Protein AF-S4NQV9-F1 (afdb_monomer_lite)

Radius of gyration: 32.29 Å; chains: 1; bounding box: 77×25×92 Å

Sequence (175 aa):
MKGVASSLREQARLLRGIGNDDELKGKYAVSLRDESEGLEKKLREVAERYENVHGYLTSWAGELEGFQIQADKVLANAKRAQEEADADKKKTETNKPGPGEPSPSPSGTDHDPLTEYRLQLNRITSERDERASHYAGKIRDELDDAIEDSFWDDAKGWLHDNADLFKTIGDLSET

Structure (mmCIF, N/CA/C/O backbone):
data_AF-S4NQV9-F1
#
_entry.id   AF-S4NQV9-F1
#
loop_
_atom_site.group_PDB
_atom_site.id
_atom_site.type_symbol
_atom_site.label_atom_id
_atom_site.label_alt_id
_atom_site.label_comp_id
_atom_site.label_asym_id
_atom_site.label_entity_id
_atom_site.label_seq_id
_atom_site.pdbx_PDB_ins_code
_atom_site.Cartn_x
_atom_site.Cartn_y
_atom_site.Cartn_z
_atom_site.occupancy
_atom_site.B_iso_or_equiv
_atom_site.auth_seq_id
_atom_site.auth_comp_id
_atom_site.auth_asym_id
_atom_site.auth_atom_id
_atom_site.pdbx_PDB_model_num
ATOM 1 N N . MET A 1 1 ? 18.348 8.696 -0.554 1.00 35.16 1 MET A N 1
ATOM 2 C CA . MET A 1 1 ? 18.338 7.477 -1.389 1.00 35.16 1 MET A CA 1
ATOM 3 C C . MET A 1 1 ? 17.418 7.728 -2.568 1.00 35.16 1 MET A C 1
ATOM 5 O O . MET A 1 1 ? 16.293 8.156 -2.336 1.00 35.16 1 MET A O 1
ATOM 9 N N . LYS A 1 2 ? 17.892 7.554 -3.806 1.00 52.03 2 LYS A N 1
ATOM 10 C CA . LYS A 1 2 ? 17.009 7.589 -4.982 1.00 52.03 2 LYS A CA 1
ATOM 11 C C . LYS A 1 2 ? 16.190 6.292 -4.985 1.00 52.03 2 LYS A C 1
ATOM 13 O O . LYS A 1 2 ? 16.758 5.226 -4.773 1.00 52.03 2 LYS A O 1
ATOM 18 N N . GLY A 1 3 ? 14.871 6.386 -5.152 1.00 70.19 3 GLY A N 1
ATOM 19 C CA . GLY A 1 3 ? 14.011 5.204 -5.276 1.00 70.19 3 GLY A CA 1
ATOM 20 C C . GLY A 1 3 ? 14.307 4.440 -6.569 1.00 70.19 3 GLY A C 1
ATOM 21 O O . GLY A 1 3 ? 14.787 5.036 -7.534 1.00 70.19 3 GLY A O 1
ATOM 22 N N . VAL A 1 4 ? 14.001 3.140 -6.601 1.00 71.88 4 VAL A N 1
ATOM 23 C CA . VAL A 1 4 ? 14.271 2.256 -7.753 1.00 71.88 4 VAL A CA 1
ATOM 24 C C . VAL A 1 4 ? 13.723 2.848 -9.057 1.00 71.88 4 VAL A C 1
ATOM 26 O O . VAL A 1 4 ? 14.481 3.017 -10.006 1.00 71.88 4 VAL A O 1
ATOM 29 N N . ALA A 1 5 ? 12.465 3.301 -9.076 1.00 73.62 5 ALA A N 1
ATOM 30 C CA . ALA A 1 5 ? 11.867 3.968 -10.239 1.00 73.62 5 ALA A CA 1
ATOM 31 C C . ALA A 1 5 ? 12.652 5.198 -10.720 1.00 73.62 5 ALA A C 1
ATOM 33 O O . ALA A 1 5 ? 12.849 5.405 -11.917 1.00 73.62 5 ALA A O 1
ATOM 34 N N . SER A 1 6 ? 13.151 6.010 -9.785 1.00 70.88 6 SER A N 1
ATOM 35 C CA . SER A 1 6 ? 13.937 7.196 -10.124 1.00 70.88 6 SER A CA 1
ATOM 36 C C . SER A 1 6 ? 15.275 6.821 -10.761 1.00 70.88 6 SER A C 1
ATOM 38 O O . SER A 1 6 ? 15.691 7.503 -11.694 1.00 70.88 6 SER A O 1
ATOM 40 N N . SER A 1 7 ? 15.927 5.756 -10.284 1.00 69.81 7 SER A N 1
ATOM 41 C CA . SER A 1 7 ? 17.160 5.241 -10.891 1.00 69.81 7 SER A CA 1
ATOM 42 C C . SER A 1 7 ? 16.900 4.670 -12.287 1.00 69.81 7 SER A C 1
ATOM 44 O O . SER A 1 7 ? 17.622 4.997 -13.224 1.00 69.81 7 SER A O 1
ATOM 46 N N . LEU A 1 8 ? 15.817 3.908 -12.459 1.00 71.00 8 LEU A N 1
ATOM 47 C CA . LEU A 1 8 ? 15.422 3.350 -13.756 1.00 71.00 8 LEU A CA 1
ATOM 48 C C . LEU A 1 8 ? 15.138 4.451 -14.789 1.00 71.00 8 LEU A C 1
ATOM 50 O O . LEU A 1 8 ? 15.598 4.369 -15.926 1.00 71.00 8 LEU A O 1
ATOM 54 N N . ARG A 1 9 ? 14.459 5.536 -14.394 1.00 75.75 9 ARG A N 1
ATOM 55 C CA . ARG A 1 9 ? 14.245 6.699 -15.275 1.00 75.75 9 ARG A CA 1
ATOM 56 C C . ARG A 1 9 ? 15.528 7.430 -15.633 1.00 75.75 9 ARG A C 1
ATOM 58 O O . ARG A 1 9 ? 15.633 7.966 -16.733 1.00 75.75 9 ARG A O 1
ATOM 65 N N . GLU A 1 10 ? 16.472 7.506 -14.708 1.00 73.44 10 GLU A N 1
ATOM 66 C CA . GLU A 1 10 ? 17.772 8.122 -14.956 1.00 73.44 10 GLU A CA 1
ATOM 67 C C . GLU A 1 10 ? 18.577 7.298 -15.965 1.00 73.44 10 GLU A C 1
ATOM 69 O O . GLU A 1 10 ? 19.042 7.848 -16.959 1.00 73.44 10 GLU A O 1
ATOM 74 N N . GLN A 1 11 ? 18.622 5.978 -15.793 1.00 71.56 11 GLN A N 1
ATOM 75 C CA . GLN A 1 11 ? 19.258 5.061 -16.740 1.00 71.56 11 GLN A CA 1
ATOM 76 C C . GLN A 1 11 ? 18.586 5.101 -18.121 1.00 71.56 11 GLN A C 1
ATOM 78 O O . GLN A 1 11 ? 19.273 5.218 -19.133 1.00 71.56 11 GLN A O 1
ATOM 83 N N . ALA A 1 12 ? 17.250 5.129 -18.177 1.00 72.69 12 ALA A N 1
ATOM 84 C CA . ALA A 1 12 ? 16.509 5.324 -19.423 1.00 72.69 12 ALA A CA 1
ATOM 85 C C . ALA A 1 12 ? 16.910 6.634 -20.130 1.00 72.69 12 ALA A C 1
ATOM 87 O O . ALA A 1 12 ? 17.148 6.661 -21.335 1.00 72.69 12 ALA A O 1
ATOM 88 N N . ARG A 1 13 ? 17.048 7.741 -19.389 1.00 75.94 13 ARG A N 1
ATOM 89 C CA . ARG A 1 13 ? 17.493 9.021 -19.969 1.00 75.94 13 ARG A CA 1
ATOM 90 C C . ARG A 1 13 ? 18.903 8.942 -20.549 1.00 75.94 13 ARG A C 1
ATOM 92 O O . ARG A 1 13 ? 19.129 9.528 -21.605 1.00 75.94 13 ARG A O 1
ATOM 99 N N . LEU A 1 14 ? 19.820 8.237 -19.889 1.00 73.75 14 LEU A N 1
ATOM 100 C CA . LEU A 1 14 ? 21.187 8.051 -20.381 1.00 73.75 14 LEU A CA 1
ATOM 101 C C . LEU A 1 14 ? 21.206 7.243 -21.685 1.00 73.75 14 LEU A C 1
ATOM 103 O O . LEU A 1 14 ? 21.840 7.661 -22.649 1.00 73.75 14 LEU A O 1
ATOM 107 N N . LEU A 1 15 ? 20.434 6.157 -21.757 1.00 70.69 15 LEU A N 1
ATOM 108 C CA . LEU A 1 15 ? 20.316 5.327 -22.964 1.00 70.69 15 LEU A CA 1
ATOM 109 C C . LEU A 1 15 ? 19.678 6.075 -24.128 1.00 70.69 15 LEU A C 1
ATOM 111 O O . LEU A 1 15 ? 20.139 5.959 -25.258 1.00 70.69 15 LEU A O 1
ATOM 115 N N . ARG A 1 16 ? 18.676 6.917 -23.857 1.00 76.12 16 ARG A N 1
ATOM 116 C CA . ARG A 1 16 ? 18.139 7.837 -24.867 1.00 76.12 16 ARG A CA 1
ATOM 117 C C . ARG A 1 16 ? 19.221 8.781 -25.396 1.00 76.12 16 ARG A C 1
ATOM 119 O O . ARG A 1 16 ? 19.218 9.106 -26.577 1.00 76.12 16 ARG A O 1
ATOM 126 N N . GLY A 1 17 ? 20.120 9.236 -24.525 1.00 74.81 17 GLY A N 1
ATOM 127 C CA . GLY A 1 17 ? 21.271 10.052 -24.907 1.00 74.81 17 GLY A CA 1
ATOM 128 C C . GLY A 1 17 ? 22.188 9.322 -25.886 1.00 74.81 17 GLY A C 1
ATOM 129 O O . GLY A 1 17 ? 22.493 9.869 -26.938 1.00 74.81 17 GLY A O 1
ATOM 130 N N . ILE A 1 18 ? 22.537 8.070 -25.579 1.00 69.69 18 ILE A N 1
ATOM 131 C CA . ILE A 1 18 ? 23.364 7.204 -26.438 1.00 69.69 18 ILE A CA 1
ATOM 132 C C . ILE A 1 18 ? 22.659 6.911 -27.772 1.00 69.69 18 ILE A C 1
ATOM 134 O O . ILE A 1 18 ? 23.271 6.996 -28.832 1.00 69.69 18 ILE A O 1
ATOM 138 N N . GLY A 1 19 ? 21.356 6.620 -27.735 1.00 67.56 19 GLY A N 1
ATOM 139 C CA . GLY A 1 19 ? 20.541 6.374 -28.928 1.00 67.56 19 GLY A CA 1
ATOM 140 C C . GLY A 1 19 ? 20.475 7.567 -29.890 1.00 67.56 19 GLY A C 1
ATOM 141 O O . GLY A 1 19 ? 20.404 7.383 -31.102 1.00 67.56 19 GLY A O 1
ATOM 142 N N . ASN A 1 20 ? 20.541 8.788 -29.356 1.00 74.56 20 ASN A N 1
ATOM 143 C CA . ASN A 1 20 ? 20.491 10.030 -30.129 1.00 74.56 20 ASN A CA 1
ATOM 144 C C . ASN A 1 20 ? 21.872 10.540 -30.575 1.00 74.56 20 ASN A C 1
ATOM 146 O O . ASN A 1 20 ? 21.942 11.579 -31.232 1.00 74.56 20 ASN A O 1
ATOM 150 N N . ASP A 1 21 ? 22.961 9.868 -30.194 1.00 69.88 21 ASP A N 1
ATOM 151 C CA . ASP A 1 21 ? 24.315 10.307 -30.517 1.00 69.88 21 ASP A CA 1
ATOM 152 C C . ASP A 1 21 ? 24.708 9.907 -31.948 1.00 69.88 21 ASP A C 1
ATOM 154 O O . ASP A 1 21 ? 24.837 8.722 -32.277 1.00 69.88 21 ASP A O 1
ATOM 158 N N . ASP A 1 22 ? 24.926 10.918 -32.796 1.00 71.88 22 ASP A N 1
ATOM 159 C CA . ASP A 1 22 ? 25.312 10.789 -34.202 1.00 71.88 22 ASP A CA 1
ATOM 160 C C . ASP A 1 22 ? 26.824 10.676 -34.466 1.00 71.88 22 ASP A C 1
ATOM 162 O O . ASP A 1 22 ? 27.246 10.497 -35.619 1.00 71.88 22 ASP A O 1
ATOM 166 N N . GLU A 1 23 ? 27.644 10.755 -33.416 1.00 73.12 23 GLU A N 1
ATOM 167 C CA . GLU A 1 23 ? 29.104 10.809 -33.506 1.00 73.12 23 GLU A CA 1
ATOM 168 C C . GLU A 1 23 ? 29.720 9.433 -33.825 1.00 73.12 23 GLU A C 1
ATOM 170 O O . GLU A 1 23 ? 30.648 9.323 -34.635 1.00 73.12 23 GLU A O 1
ATOM 175 N N . LEU A 1 24 ? 29.137 8.356 -33.287 1.00 64.38 24 LEU A N 1
ATOM 176 C CA . LEU A 1 24 ? 29.506 6.977 -33.614 1.00 64.38 24 LEU A CA 1
ATOM 177 C C . LEU A 1 24 ? 28.925 6.552 -34.970 1.00 64.38 24 LEU A C 1
ATOM 179 O O . LEU A 1 24 ? 27.722 6.645 -35.215 1.00 64.38 24 LEU A O 1
ATOM 183 N N . LYS A 1 25 ? 29.779 6.030 -35.863 1.00 74.69 25 LYS A N 1
ATOM 184 C CA . LYS A 1 25 ? 29.385 5.572 -37.209 1.00 74.69 25 LYS A CA 1
ATOM 185 C C . LYS A 1 25 ? 29.750 4.114 -37.463 1.00 74.69 25 LYS A C 1
ATOM 187 O O . LYS A 1 25 ? 30.759 3.612 -36.982 1.00 74.69 25 LYS A O 1
ATOM 192 N N . GLY A 1 26 ? 28.945 3.451 -38.294 1.00 70.31 26 GLY A N 1
ATOM 193 C CA . GLY A 1 26 ? 29.129 2.052 -38.690 1.00 70.31 26 GLY A CA 1
ATOM 194 C C . GLY A 1 26 ? 28.049 1.128 -38.125 1.00 70.31 26 GLY A C 1
ATOM 195 O O . GLY A 1 26 ? 27.186 1.554 -37.366 1.00 70.31 26 GLY A O 1
ATOM 196 N N . LYS A 1 27 ? 28.084 -0.155 -38.508 1.00 65.50 27 LYS A N 1
ATOM 197 C CA . LYS A 1 27 ? 27.047 -1.140 -38.133 1.00 65.50 27 LYS A CA 1
ATOM 198 C C . LYS A 1 27 ? 26.888 -1.314 -36.616 1.00 65.50 27 LYS A C 1
ATOM 200 O O . LYS A 1 27 ? 25.775 -1.508 -36.151 1.00 65.50 27 LYS A O 1
ATOM 205 N N . TYR A 1 28 ? 27.980 -1.184 -35.863 1.00 60.00 28 TYR A N 1
ATOM 206 C CA . TYR A 1 28 ? 27.959 -1.228 -34.398 1.00 60.00 28 TYR A CA 1
ATOM 207 C C . TYR A 1 28 ? 27.202 -0.050 -33.778 1.00 60.00 28 TYR A C 1
ATOM 209 O O . TYR A 1 28 ? 26.480 -0.242 -32.809 1.00 60.00 28 TYR A O 1
ATOM 217 N N . ALA A 1 29 ? 27.313 1.146 -34.362 1.00 68.19 29 ALA A N 1
ATOM 218 C CA . ALA A 1 29 ? 26.580 2.314 -33.886 1.00 68.19 29 ALA A CA 1
ATOM 219 C C . ALA A 1 29 ? 25.067 2.157 -34.099 1.00 68.19 29 ALA A C 1
ATOM 221 O O . ALA A 1 29 ? 24.289 2.545 -33.242 1.00 68.19 29 ALA A O 1
ATOM 222 N N . VAL A 1 30 ? 24.653 1.536 -35.209 1.00 69.75 30 VAL A N 1
ATOM 223 C CA . VAL A 1 30 ? 23.234 1.253 -35.480 1.00 69.75 30 VAL A CA 1
ATOM 224 C C . VAL A 1 30 ? 22.668 0.261 -34.457 1.00 69.75 30 VAL A C 1
ATOM 226 O O . VAL A 1 30 ? 21.667 0.572 -33.827 1.00 69.75 30 VAL A O 1
ATOM 229 N N . SER A 1 31 ? 23.351 -0.867 -34.214 1.00 68.94 31 SER A N 1
ATOM 230 C CA . SER A 1 31 ? 22.917 -1.855 -33.203 1.00 68.94 31 SER A CA 1
ATOM 231 C C . SER A 1 31 ? 22.824 -1.235 -31.810 1.00 68.94 31 SER A C 1
ATOM 233 O O . SER A 1 31 ? 21.827 -1.401 -31.119 1.00 68.94 31 SER A O 1
ATOM 235 N N . LEU A 1 32 ? 23.833 -0.446 -31.422 1.00 66.75 32 LEU A N 1
ATOM 236 C CA . LEU A 1 32 ? 23.864 0.214 -30.119 1.00 66.75 32 LEU A CA 1
ATOM 237 C C . LEU A 1 32 ? 22.688 1.182 -29.933 1.00 66.75 32 LEU A C 1
ATOM 239 O O . LEU A 1 32 ? 22.132 1.255 -28.837 1.00 66.75 32 LEU A O 1
ATOM 243 N N . ARG A 1 33 ? 22.296 1.917 -30.981 1.00 70.88 33 ARG A N 1
ATOM 244 C CA . ARG A 1 33 ? 21.142 2.825 -30.929 1.00 70.88 33 ARG A CA 1
ATOM 245 C C . ARG A 1 33 ? 19.828 2.067 -30.825 1.00 70.88 33 ARG A C 1
ATOM 247 O O . ARG A 1 33 ? 19.036 2.389 -29.943 1.00 70.88 33 ARG A O 1
ATOM 254 N N . ASP A 1 34 ? 19.635 1.058 -31.670 1.00 72.50 34 ASP A N 1
ATOM 255 C CA . ASP A 1 34 ? 18.413 0.249 -31.689 1.00 72.50 34 ASP A CA 1
ATOM 256 C C . ASP A 1 34 ? 18.203 -0.454 -30.335 1.00 72.50 34 ASP A C 1
ATOM 258 O O . ASP A 1 34 ? 17.111 -0.432 -29.760 1.00 72.50 34 ASP A O 1
ATOM 262 N N . GLU A 1 35 ? 19.272 -1.015 -29.768 1.00 69.38 35 GLU A N 1
ATOM 263 C CA . GLU A 1 35 ? 19.246 -1.680 -28.465 1.00 69.38 35 GLU A CA 1
ATOM 264 C C . GLU A 1 35 ? 19.061 -0.697 -27.304 1.00 69.38 35 GLU A C 1
ATOM 266 O O . GLU A 1 35 ? 18.301 -0.977 -26.372 1.00 69.38 35 GLU A O 1
ATOM 271 N N . SER A 1 36 ? 19.693 0.480 -27.371 1.00 70.62 36 SER A N 1
ATOM 272 C CA . SER A 1 36 ? 19.509 1.532 -26.366 1.00 70.62 36 SER A CA 1
ATOM 273 C C . SER A 1 36 ? 18.075 2.052 -26.362 1.00 70.62 36 SER A C 1
ATOM 275 O O . SER A 1 36 ? 17.510 2.228 -25.287 1.00 70.62 36 SER A O 1
ATOM 277 N N . GLU A 1 37 ? 17.454 2.253 -27.528 1.00 74.19 37 GLU A N 1
ATOM 278 C CA . GLU A 1 37 ? 16.048 2.659 -27.627 1.00 74.19 37 GLU A CA 1
ATOM 279 C C . GLU A 1 37 ? 15.108 1.576 -27.072 1.00 74.19 37 GLU A C 1
ATOM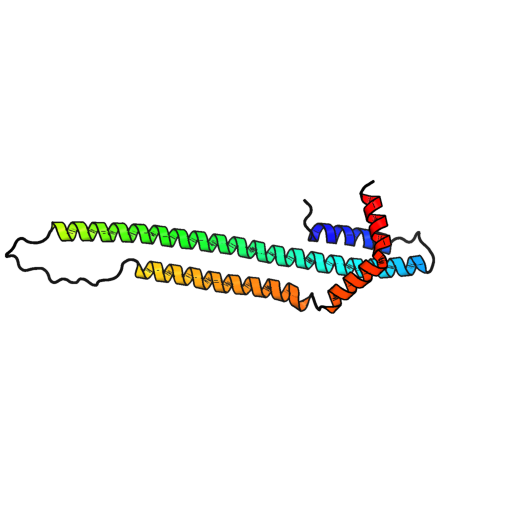 281 O O . GLU A 1 37 ? 14.146 1.881 -26.358 1.00 74.19 37 GLU A O 1
ATOM 286 N N . GLY A 1 38 ? 15.404 0.304 -27.356 1.00 72.81 38 GLY A N 1
ATOM 287 C CA . GLY A 1 38 ? 14.662 -0.839 -26.830 1.00 72.81 38 GLY A CA 1
ATOM 288 C C . GLY A 1 38 ? 14.715 -0.924 -25.304 1.00 72.81 38 GLY A C 1
ATOM 289 O O . GLY A 1 38 ? 13.668 -1.011 -24.656 1.00 72.81 38 GLY A O 1
ATOM 290 N N . LEU A 1 39 ? 15.910 -0.859 -24.709 1.00 71.81 39 LEU A N 1
ATOM 291 C CA . LEU A 1 39 ? 16.040 -0.882 -23.252 1.00 71.81 39 LEU A CA 1
ATOM 292 C C . LEU A 1 39 ? 15.428 0.369 -22.613 1.00 71.81 39 LEU A C 1
ATOM 294 O O . LEU A 1 39 ? 14.793 0.279 -21.565 1.00 71.81 39 LEU A O 1
ATOM 298 N N . GLU A 1 40 ? 15.605 1.537 -23.223 1.00 80.06 40 GLU A N 1
ATOM 299 C CA . GLU A 1 40 ? 15.091 2.798 -22.696 1.00 80.06 40 GLU A CA 1
ATOM 300 C C . GLU A 1 40 ? 13.585 2.751 -22.437 1.00 80.06 40 GLU A C 1
ATOM 302 O O . GLU A 1 40 ? 13.125 3.153 -21.363 1.00 80.06 40 GLU A O 1
ATOM 307 N N . LYS A 1 41 ? 12.828 2.212 -23.398 1.00 79.12 41 LYS A N 1
ATOM 308 C CA . LYS A 1 41 ? 11.384 1.987 -23.267 1.00 79.12 41 LYS A CA 1
ATOM 309 C C . LYS A 1 41 ? 11.084 1.027 -22.115 1.00 79.12 41 LYS A C 1
ATOM 311 O O . LYS A 1 41 ? 10.313 1.381 -21.225 1.00 79.12 41 LYS A O 1
ATOM 316 N N . LYS A 1 42 ? 11.788 -0.108 -22.050 1.00 71.56 42 LYS A N 1
ATOM 317 C CA . LYS A 1 42 ? 11.619 -1.114 -20.987 1.00 71.56 42 LYS A CA 1
ATOM 318 C C . LYS A 1 42 ? 11.889 -0.546 -19.589 1.00 71.56 42 LYS A C 1
ATOM 320 O O . LYS A 1 42 ? 11.101 -0.753 -18.671 1.00 71.56 42 LYS A O 1
ATOM 325 N N . LEU A 1 43 ? 12.967 0.218 -19.400 1.00 74.94 43 LEU A N 1
ATOM 326 C CA . LEU A 1 43 ? 13.283 0.824 -18.100 1.00 74.94 43 LEU A CA 1
ATOM 327 C C . LEU A 1 43 ? 12.242 1.858 -17.668 1.00 74.94 43 LEU A C 1
ATOM 329 O O . LEU A 1 43 ? 11.957 1.974 -16.474 1.00 74.94 43 LEU A O 1
ATOM 333 N N . ARG A 1 44 ? 11.657 2.604 -18.613 1.00 79.19 44 ARG A N 1
ATOM 334 C CA . ARG A 1 44 ? 10.545 3.512 -18.305 1.00 79.19 44 ARG A CA 1
ATOM 335 C C . ARG A 1 44 ? 9.307 2.761 -17.848 1.00 79.19 44 ARG A C 1
ATOM 337 O O . ARG A 1 44 ? 8.725 3.171 -16.849 1.00 79.19 44 ARG A O 1
ATOM 344 N N . GLU A 1 45 ? 8.951 1.685 -18.538 1.00 77.75 45 GLU A N 1
ATOM 345 C CA . GLU A 1 45 ? 7.805 0.842 -18.185 1.00 77.75 45 GLU A CA 1
ATOM 346 C C . GLU A 1 45 ? 7.979 0.235 -16.788 1.00 77.75 45 GLU A C 1
ATOM 348 O O . GLU A 1 45 ? 7.078 0.319 -15.957 1.00 77.75 45 GLU A O 1
ATOM 353 N N . VAL A 1 46 ? 9.164 -0.299 -16.465 1.00 74.56 46 VAL A N 1
ATOM 354 C CA . VAL A 1 46 ? 9.442 -0.828 -15.117 1.00 74.56 46 VAL A CA 1
ATOM 355 C C . VAL A 1 46 ? 9.393 0.286 -14.066 1.00 74.56 46 VAL A C 1
ATOM 357 O O . VAL A 1 46 ? 8.855 0.088 -12.976 1.00 74.56 46 VAL A O 1
ATOM 360 N N . ALA A 1 47 ? 9.925 1.472 -14.373 1.00 77.69 47 ALA A N 1
ATOM 361 C CA . ALA A 1 47 ? 9.868 2.603 -13.453 1.00 77.69 47 ALA A CA 1
ATOM 362 C C . ALA A 1 47 ? 8.429 3.040 -13.151 1.00 77.69 47 ALA A C 1
ATOM 364 O O . ALA A 1 47 ? 8.106 3.310 -11.996 1.00 77.69 47 ALA A O 1
ATOM 365 N N . GLU A 1 48 ? 7.576 3.099 -14.173 1.00 82.38 48 GLU A N 1
ATOM 366 C CA . GLU A 1 48 ? 6.160 3.442 -14.039 1.00 82.38 48 GLU A CA 1
ATOM 367 C C . GLU A 1 48 ? 5.428 2.464 -13.113 1.00 82.38 48 GLU A C 1
ATOM 369 O O . GLU A 1 48 ? 4.733 2.898 -12.199 1.00 82.38 48 GLU A O 1
ATOM 374 N N . ARG A 1 49 ? 5.695 1.160 -13.225 1.00 80.81 49 ARG A N 1
ATOM 375 C CA . ARG A 1 49 ? 5.106 0.144 -12.334 1.00 80.81 49 ARG A CA 1
ATOM 376 C C . ARG A 1 49 ? 5.525 0.304 -10.887 1.00 80.81 49 ARG A C 1
ATOM 378 O O . ARG A 1 49 ? 4.694 0.228 -9.985 1.00 80.81 49 ARG A O 1
ATOM 385 N N . TYR A 1 50 ? 6.815 0.538 -10.644 1.00 77.75 50 TYR A N 1
ATOM 386 C CA . TYR A 1 50 ? 7.294 0.802 -9.288 1.00 77.75 50 TYR A CA 1
ATOM 387 C C . TYR A 1 50 ? 6.604 2.029 -8.688 1.00 77.75 50 TYR A C 1
ATOM 389 O O . TYR A 1 50 ? 6.305 2.035 -7.495 1.00 77.75 50 TYR A O 1
ATOM 397 N N . GLU A 1 51 ? 6.326 3.050 -9.498 1.00 86.06 51 GLU A N 1
ATOM 398 C CA . GLU A 1 51 ? 5.575 4.229 -9.067 1.00 86.06 51 GLU A CA 1
ATOM 399 C C . GLU A 1 51 ? 4.098 3.918 -8.813 1.00 86.06 51 GLU A C 1
ATOM 401 O O . GLU A 1 51 ? 3.572 4.347 -7.784 1.00 86.06 51 GLU A O 1
ATOM 406 N N . ASN A 1 52 ? 3.455 3.128 -9.673 1.00 86.94 52 ASN A N 1
ATOM 407 C CA . ASN A 1 52 ? 2.064 2.700 -9.512 1.00 86.94 52 ASN A CA 1
ATOM 408 C C . ASN A 1 52 ? 1.883 1.863 -8.239 1.00 86.94 52 ASN A C 1
ATOM 410 O O . ASN A 1 52 ? 1.066 2.209 -7.382 1.00 86.94 52 ASN A O 1
ATOM 414 N N . VAL A 1 53 ? 2.710 0.830 -8.046 1.00 87.75 53 VAL A N 1
ATOM 415 C CA . VAL A 1 53 ? 2.711 -0.010 -6.837 1.00 87.75 53 VAL A CA 1
ATOM 416 C C . VAL A 1 53 ? 2.994 0.828 -5.593 1.00 87.75 53 VAL A C 1
ATOM 418 O O . VAL A 1 53 ? 2.288 0.704 -4.592 1.00 87.75 53 VAL A O 1
ATOM 421 N N . HIS A 1 54 ? 3.982 1.727 -5.643 1.00 88.25 54 HIS A N 1
ATOM 422 C CA . HIS A 1 54 ? 4.250 2.648 -4.538 1.00 88.25 54 HIS A CA 1
ATOM 423 C C . HIS A 1 54 ? 3.039 3.543 -4.229 1.00 88.25 54 HIS A C 1
ATOM 425 O O . HIS A 1 54 ? 2.708 3.758 -3.060 1.00 88.25 54 HIS A O 1
ATOM 431 N N . GLY A 1 55 ? 2.352 4.049 -5.256 1.00 91.25 55 GLY A N 1
ATOM 432 C CA . GLY A 1 55 ? 1.128 4.836 -5.116 1.00 91.25 55 GLY A CA 1
ATOM 433 C C . GLY A 1 55 ? -0.005 4.043 -4.463 1.00 91.25 55 GLY A C 1
ATOM 434 O O . GLY A 1 55 ? -0.662 4.548 -3.548 1.00 91.25 55 GLY A O 1
ATOM 435 N N . TYR A 1 56 ? -0.195 2.783 -4.859 1.00 93.12 56 TYR A N 1
ATOM 436 C CA . TYR A 1 56 ? -1.176 1.880 -4.252 1.00 93.12 56 TYR A CA 1
ATOM 437 C C . TYR A 1 56 ? -0.850 1.572 -2.792 1.00 93.12 56 TYR A C 1
ATOM 439 O O . TYR A 1 56 ? -1.733 1.682 -1.945 1.00 93.12 56 TYR A O 1
ATOM 447 N N . LEU A 1 57 ? 0.411 1.276 -2.471 1.00 92.25 57 LEU A N 1
ATOM 448 C CA . LEU A 1 57 ? 0.850 1.038 -1.093 1.00 92.25 57 LEU A CA 1
ATOM 449 C C . LEU A 1 57 ? 0.688 2.278 -0.211 1.00 92.25 57 LEU A C 1
ATOM 451 O O . LEU A 1 57 ? 0.231 2.164 0.922 1.00 92.25 57 LEU A O 1
ATOM 455 N N . THR A 1 58 ? 1.019 3.460 -0.732 1.00 94.00 58 THR A N 1
ATOM 456 C CA . THR A 1 58 ? 0.839 4.732 -0.016 1.00 94.00 58 THR A CA 1
ATOM 457 C C . THR A 1 58 ? -0.641 4.999 0.260 1.00 94.00 58 THR A C 1
ATOM 459 O O . THR A 1 58 ? -1.009 5.370 1.372 1.00 94.00 58 THR A O 1
ATOM 462 N N . SER A 1 59 ? -1.500 4.768 -0.735 1.00 94.81 59 SER A N 1
ATOM 463 C CA . SER A 1 59 ? -2.951 4.935 -0.588 1.00 94.81 59 SER A CA 1
ATOM 464 C C . SER A 1 59 ? -3.526 3.943 0.425 1.00 94.81 59 SER A C 1
ATOM 466 O O . SER A 1 59 ? -4.295 4.330 1.304 1.00 94.81 59 SER A O 1
ATOM 468 N N . TRP A 1 60 ? -3.096 2.680 0.358 1.00 96.62 60 TRP A N 1
ATOM 469 C CA . TRP A 1 60 ? -3.478 1.657 1.325 1.00 96.62 60 TRP A CA 1
ATOM 470 C C . TRP A 1 60 ? -3.032 2.006 2.748 1.00 96.62 60 TRP A C 1
ATOM 472 O O . TRP A 1 60 ? -3.824 1.890 3.678 1.00 96.62 60 TRP A O 1
ATOM 482 N N . ALA A 1 61 ? -1.797 2.480 2.925 1.00 95.81 61 ALA A N 1
ATOM 483 C CA . ALA A 1 61 ? -1.286 2.892 4.230 1.00 95.81 61 ALA A CA 1
ATOM 484 C C . ALA A 1 61 ? -2.137 4.011 4.854 1.00 95.81 61 ALA A C 1
ATOM 486 O O . ALA A 1 61 ? -2.476 3.928 6.034 1.00 95.81 61 ALA A O 1
ATOM 487 N N . GLY A 1 62 ? -2.541 5.009 4.059 1.00 96.38 62 GLY A N 1
ATOM 488 C CA . GLY A 1 62 ? -3.434 6.074 4.525 1.00 96.38 62 GLY A CA 1
ATOM 489 C C . GLY A 1 62 ? -4.824 5.566 4.925 1.00 96.38 62 GLY A C 1
ATOM 490 O O . GLY A 1 62 ? -5.381 5.993 5.936 1.00 96.38 62 GLY A O 1
ATOM 491 N N . GLU A 1 63 ? -5.391 4.615 4.181 1.00 96.62 63 GLU A N 1
ATOM 492 C CA . GLU A 1 63 ? -6.667 3.993 4.559 1.00 96.62 63 GLU A CA 1
ATOM 493 C C . GLU A 1 63 ? -6.550 3.128 5.815 1.00 96.62 63 GLU A C 1
ATOM 495 O O . GLU A 1 63 ? -7.433 3.170 6.673 1.00 96.62 63 GLU A O 1
ATOM 500 N N . LEU A 1 64 ? -5.447 2.392 5.964 1.00 96.38 64 LEU A N 1
ATOM 501 C CA . LEU A 1 64 ? -5.164 1.591 7.150 1.00 96.38 64 LEU A CA 1
ATOM 502 C C . LEU A 1 64 ? -5.081 2.457 8.411 1.00 96.38 64 LEU A C 1
ATOM 504 O O . LEU A 1 64 ? -5.665 2.094 9.432 1.00 96.38 64 LEU A O 1
ATOM 508 N N . GLU A 1 65 ? -4.422 3.614 8.329 1.00 96.56 65 GLU A N 1
ATOM 509 C CA . GLU A 1 65 ? -4.407 4.611 9.406 1.00 96.56 65 GLU A CA 1
ATOM 510 C C . GLU A 1 65 ? -5.832 5.096 9.728 1.00 96.56 65 GLU A C 1
ATOM 512 O O . GLU A 1 65 ? -6.237 5.149 10.891 1.00 96.56 65 GLU A O 1
ATOM 517 N N . GLY A 1 66 ? -6.649 5.356 8.702 1.00 97.00 66 GLY A N 1
ATOM 518 C CA . GLY A 1 66 ? -8.063 5.698 8.868 1.00 97.00 66 GLY A CA 1
ATOM 519 C C . GLY A 1 66 ? -8.873 4.618 9.597 1.00 97.00 66 GLY A C 1
ATOM 520 O O . GLY A 1 66 ? -9.686 4.939 10.470 1.00 97.00 66 GLY A O 1
ATOM 521 N N . PHE A 1 67 ? -8.649 3.340 9.285 1.00 96.94 67 PHE A N 1
ATOM 522 C CA . PHE A 1 67 ? -9.288 2.222 9.986 1.00 96.94 67 PHE A CA 1
ATOM 523 C C . PHE A 1 67 ? -8.807 2.089 11.433 1.00 96.94 67 PHE A C 1
ATOM 525 O O . PHE A 1 67 ? -9.628 1.846 12.318 1.00 96.94 67 PHE A O 1
ATOM 532 N N . GLN A 1 68 ? -7.515 2.302 11.698 1.00 96.25 68 GLN A N 1
ATOM 533 C CA . GLN A 1 68 ? -6.961 2.305 13.057 1.00 96.25 68 GLN A CA 1
ATOM 534 C C . GLN A 1 68 ? -7.606 3.396 13.918 1.00 96.25 68 GLN A C 1
ATOM 536 O O . GLN A 1 68 ? -8.120 3.101 14.995 1.00 96.25 68 GLN A O 1
ATOM 541 N N . ILE A 1 69 ? -7.706 4.626 13.401 1.00 98.00 69 ILE A N 1
ATOM 542 C CA . ILE A 1 69 ? -8.366 5.743 14.097 1.00 98.00 69 ILE A CA 1
ATOM 543 C C . ILE A 1 69 ? -9.832 5.416 14.418 1.00 98.00 69 ILE A C 1
ATOM 545 O O . ILE A 1 69 ? -10.337 5.762 15.490 1.00 98.00 69 ILE A O 1
ATOM 549 N N . GLN A 1 70 ? -10.551 4.778 13.493 1.00 96.94 70 GLN A N 1
ATOM 550 C CA . GLN A 1 70 ? -11.941 4.375 13.723 1.00 96.94 70 GLN A CA 1
ATOM 551 C C . GLN A 1 70 ? -12.049 3.276 14.785 1.00 96.94 70 GLN A C 1
ATOM 553 O O . GLN A 1 70 ? -12.883 3.383 15.686 1.00 96.94 70 GLN A O 1
ATOM 558 N N . ALA A 1 71 ? -11.188 2.259 14.722 1.00 96.38 71 ALA A N 1
ATOM 559 C CA . ALA A 1 71 ? -11.146 1.184 15.707 1.00 96.38 71 ALA A CA 1
ATOM 560 C C . ALA A 1 71 ? -10.822 1.712 17.115 1.00 96.38 71 ALA A C 1
ATOM 562 O O . ALA A 1 71 ? -11.491 1.333 18.078 1.00 96.38 71 ALA A O 1
ATOM 563 N N . ASP A 1 72 ? -9.880 2.650 17.235 1.00 97.12 72 ASP A N 1
ATOM 564 C CA . ASP A 1 72 ? -9.526 3.290 18.506 1.00 97.12 72 ASP A CA 1
ATOM 565 C C . ASP A 1 72 ? -10.702 4.066 19.109 1.00 97.12 72 ASP A C 1
ATOM 567 O O . ASP A 1 72 ? -10.948 3.998 20.317 1.00 97.12 72 ASP A O 1
ATOM 571 N N . LYS A 1 73 ? -11.486 4.763 18.277 1.00 96.94 73 LYS A N 1
ATOM 572 C CA . LYS A 1 73 ? -12.713 5.445 18.724 1.00 96.94 73 LYS A CA 1
ATOM 573 C C . LYS A 1 73 ? -13.755 4.457 19.239 1.00 96.94 73 LYS A C 1
ATOM 575 O O . LYS A 1 73 ? -14.343 4.695 20.294 1.00 96.94 73 LYS A O 1
ATOM 580 N N . VAL A 1 74 ? -13.972 3.352 18.523 1.00 96.44 74 VAL A N 1
ATOM 581 C CA . VAL A 1 74 ? -14.888 2.283 18.956 1.00 96.44 74 VAL A CA 1
ATOM 582 C C . VAL A 1 74 ? -14.423 1.702 20.289 1.00 96.44 74 VAL A C 1
ATOM 584 O O . VAL A 1 74 ? -15.229 1.582 21.208 1.00 96.44 74 VAL A O 1
ATOM 587 N N . LEU A 1 75 ? -13.125 1.427 20.439 1.00 94.88 75 LEU A N 1
ATOM 588 C CA . LEU A 1 75 ? -12.548 0.918 21.681 1.00 94.88 75 LEU A CA 1
ATOM 589 C C . LEU A 1 75 ? -12.721 1.901 22.848 1.00 94.88 75 LEU A C 1
ATOM 591 O O . LEU A 1 75 ? -13.097 1.493 23.947 1.00 94.88 75 LEU A O 1
ATOM 595 N N . ALA A 1 76 ? -12.468 3.192 22.628 1.00 95.56 76 ALA A N 1
ATOM 596 C CA . ALA A 1 76 ? -12.642 4.220 23.651 1.00 95.56 76 ALA A CA 1
ATOM 597 C C . ALA A 1 76 ? -14.109 4.351 24.095 1.00 95.56 76 ALA A C 1
ATOM 599 O O . ALA A 1 76 ? -14.386 4.493 25.286 1.00 95.56 76 ALA A O 1
ATOM 600 N N . ASN A 1 77 ? -15.052 4.273 23.154 1.00 94.06 77 ASN A N 1
ATOM 601 C CA . ASN A 1 77 ? -16.480 4.325 23.461 1.00 94.06 77 ASN A CA 1
ATOM 602 C C . ASN A 1 77 ? -16.965 3.061 24.179 1.00 94.06 77 ASN A C 1
ATOM 604 O O . ASN A 1 77 ? -17.700 3.170 25.156 1.00 94.06 77 ASN A O 1
ATOM 608 N N . ALA A 1 78 ? -16.491 1.887 23.759 1.00 93.25 78 ALA A N 1
ATOM 609 C CA . ALA A 1 78 ? -16.784 0.617 24.413 1.00 93.25 78 ALA A CA 1
ATOM 610 C C . ALA A 1 78 ? -16.329 0.608 25.880 1.00 93.25 78 ALA A C 1
ATOM 612 O O . ALA A 1 78 ? -17.084 0.193 26.755 1.00 93.25 78 ALA A O 1
ATOM 613 N N . LYS A 1 79 ? -15.123 1.123 26.165 1.00 92.69 79 LYS A N 1
ATOM 614 C CA . LYS A 1 79 ? -14.617 1.265 27.542 1.00 92.69 79 LYS A CA 1
ATOM 615 C C . LYS A 1 79 ? -15.524 2.152 28.393 1.00 92.69 79 LYS A C 1
ATOM 617 O O . LYS A 1 79 ? -15.894 1.756 29.490 1.00 92.69 79 LYS A O 1
ATOM 622 N N . ARG A 1 80 ? -15.937 3.306 27.863 1.00 92.38 80 ARG A N 1
ATOM 623 C CA . ARG A 1 80 ? -16.839 4.229 28.567 1.00 92.38 80 ARG A CA 1
ATOM 624 C C . ARG A 1 80 ? -18.199 3.595 28.863 1.00 92.38 80 ARG A C 1
ATOM 626 O O . ARG A 1 80 ? -18.675 3.676 29.986 1.00 92.38 80 ARG A O 1
ATOM 633 N N . ALA A 1 81 ? -18.785 2.910 27.881 1.00 89.50 81 ALA A N 1
ATOM 634 C CA . ALA A 1 81 ? -20.058 2.215 28.058 1.00 89.50 81 ALA A CA 1
ATOM 635 C C . ALA A 1 81 ? -19.968 1.080 29.092 1.00 89.50 81 ALA A C 1
ATOM 637 O O . ALA A 1 81 ? -20.904 0.863 29.859 1.00 89.50 81 ALA A O 1
ATOM 638 N N . GLN A 1 82 ? -18.834 0.374 29.145 1.00 88.69 82 GLN A N 1
ATOM 639 C CA . GLN A 1 82 ? -18.584 -0.641 30.166 1.00 88.69 82 GLN A CA 1
ATOM 640 C C . GLN A 1 82 ? -18.497 -0.024 31.568 1.00 88.69 82 GLN A C 1
ATOM 642 O O . GLN A 1 82 ? -19.131 -0.525 32.493 1.00 88.69 82 GLN A O 1
ATOM 647 N N . GLU A 1 83 ? -17.762 1.080 31.721 1.00 89.56 83 GLU A N 1
ATOM 648 C CA . GLU A 1 83 ? -17.649 1.807 32.992 1.00 89.56 83 GLU A CA 1
ATOM 649 C C . GLU A 1 83 ? -19.013 2.312 33.491 1.00 89.56 83 GLU A C 1
ATOM 651 O O . GLU A 1 83 ? -19.321 2.192 34.678 1.00 89.56 83 GLU A O 1
ATOM 656 N N . GLU A 1 84 ? -19.851 2.830 32.590 1.00 87.88 84 GLU A N 1
ATOM 657 C CA . GLU A 1 84 ? -21.223 3.257 32.893 1.00 87.88 84 GLU A CA 1
ATOM 658 C C . GLU A 1 84 ? -22.096 2.077 33.341 1.00 87.88 84 GLU A C 1
ATOM 660 O O . GLU A 1 84 ? -22.744 2.148 34.390 1.00 87.88 84 GLU A O 1
ATOM 665 N N . ALA A 1 85 ? -22.052 0.957 32.612 1.00 85.56 85 ALA A N 1
ATOM 666 C CA . ALA A 1 85 ? -22.798 -0.249 32.961 1.00 85.56 85 ALA A CA 1
ATOM 667 C C . ALA A 1 85 ? -22.372 -0.828 34.322 1.00 85.56 85 ALA A C 1
ATOM 669 O O . ALA A 1 85 ? -23.219 -1.256 35.111 1.00 85.56 85 ALA A O 1
ATOM 670 N N . ASP A 1 86 ? -21.074 -0.824 34.629 1.00 85.44 86 ASP A N 1
ATOM 671 C CA . ASP A 1 86 ? -20.549 -1.304 35.909 1.00 85.44 86 ASP A CA 1
ATOM 672 C C . ASP A 1 86 ? -20.917 -0.360 37.066 1.00 85.44 86 ASP A C 1
ATOM 674 O O . ASP A 1 86 ? -21.270 -0.815 38.162 1.00 85.44 86 ASP A O 1
ATOM 678 N N . ALA A 1 87 ? -20.911 0.956 36.829 1.00 85.88 87 ALA A N 1
ATOM 679 C CA . ALA A 1 87 ? -21.372 1.943 37.802 1.00 85.88 87 ALA A CA 1
ATOM 680 C C . ALA A 1 87 ? -22.869 1.790 38.113 1.00 85.88 87 ALA A C 1
ATOM 682 O O . ALA A 1 87 ? -23.267 1.863 39.281 1.00 85.88 87 ALA A O 1
ATOM 683 N N . ASP A 1 88 ? -23.699 1.543 37.101 1.00 81.25 88 ASP A N 1
ATOM 684 C CA . ASP A 1 88 ? -25.139 1.361 37.276 1.00 81.25 88 ASP A CA 1
ATOM 685 C C . ASP A 1 88 ? -25.480 0.033 37.958 1.00 81.25 88 ASP A C 1
ATOM 687 O O . ASP A 1 88 ? -26.313 0.012 38.872 1.00 81.25 88 ASP A O 1
ATOM 691 N N . LYS A 1 89 ? -24.765 -1.056 37.645 1.00 81.31 89 LYS A N 1
ATOM 692 C CA . LYS A 1 89 ? -24.863 -2.314 38.408 1.00 81.31 89 LYS A CA 1
ATOM 693 C C . LYS A 1 89 ? -24.563 -2.091 39.890 1.00 81.31 89 LYS A C 1
ATOM 695 O O . LYS A 1 89 ? -25.354 -2.495 40.741 1.00 81.31 89 LYS A O 1
ATOM 700 N N . LYS A 1 90 ? -23.486 -1.366 40.210 1.00 78.88 90 LYS A N 1
ATOM 701 C CA . LYS A 1 90 ? -23.091 -1.081 41.599 1.00 78.88 90 LYS A CA 1
ATOM 702 C C . LYS A 1 90 ? -24.143 -0.273 42.370 1.00 78.88 90 LYS A C 1
ATOM 704 O O . LYS A 1 90 ? -24.391 -0.566 43.541 1.00 78.88 90 LYS A O 1
ATOM 709 N N . LYS A 1 91 ? -24.786 0.716 41.734 1.00 75.12 91 LYS A N 1
ATOM 710 C CA . LYS A 1 91 ? -25.908 1.480 42.326 1.00 75.12 91 LYS A CA 1
ATOM 711 C C . LYS A 1 91 ? -27.141 0.604 42.560 1.00 75.12 91 LYS A C 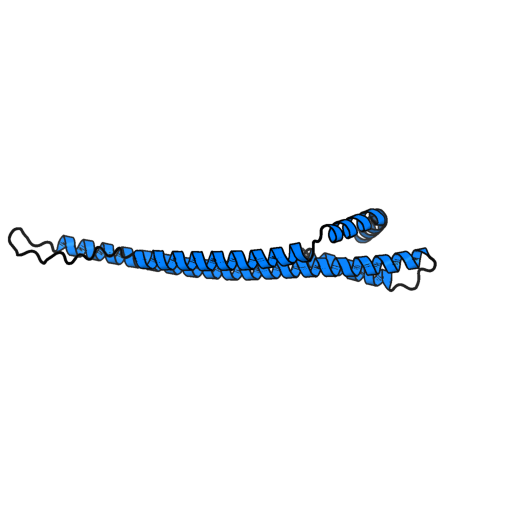1
ATOM 713 O O . LYS A 1 91 ? -27.808 0.726 43.583 1.00 75.12 91 LYS A O 1
ATOM 718 N N . THR A 1 92 ? -27.437 -0.289 41.619 1.00 73.50 92 THR A N 1
ATOM 719 C CA . THR A 1 92 ? -28.600 -1.183 41.701 1.00 73.50 92 THR A CA 1
ATOM 720 C C . THR A 1 92 ? -28.428 -2.220 42.816 1.00 73.50 92 THR A C 1
ATOM 722 O O . THR A 1 92 ? -29.374 -2.508 43.545 1.00 73.50 92 THR A O 1
ATOM 725 N N . GLU A 1 93 ? -27.211 -2.732 43.021 1.00 67.44 93 GLU A N 1
ATOM 726 C CA . GLU A 1 93 ? -26.902 -3.652 44.124 1.00 67.44 93 GLU A CA 1
ATOM 727 C C . GLU A 1 93 ? -26.937 -2.987 45.507 1.00 67.44 93 GLU A C 1
ATOM 729 O O . GLU A 1 93 ? -27.340 -3.629 46.477 1.00 67.44 93 GLU A O 1
ATOM 734 N N . THR A 1 94 ? -26.558 -1.708 45.610 1.00 67.75 94 THR A N 1
ATOM 735 C CA . THR A 1 94 ? -26.607 -0.951 46.878 1.00 67.75 94 THR A CA 1
ATOM 736 C C . THR A 1 94 ? -28.022 -0.529 47.278 1.00 67.75 94 THR A C 1
ATOM 738 O O . THR A 1 94 ? -28.284 -0.386 48.468 1.00 67.75 94 THR A O 1
ATOM 741 N N . ASN A 1 95 ? -28.946 -0.405 46.321 1.00 61.75 95 ASN A N 1
ATOM 742 C CA . ASN A 1 95 ? -30.361 -0.090 46.557 1.00 61.75 95 ASN A CA 1
ATOM 743 C C . ASN A 1 95 ? -31.264 -1.335 46.684 1.00 61.75 95 ASN A C 1
ATOM 745 O O . ASN A 1 95 ? -32.477 -1.234 46.495 1.00 61.75 95 ASN A O 1
ATOM 749 N N . LYS A 1 96 ? -30.713 -2.520 46.994 1.00 58.94 96 LYS A N 1
ATOM 750 C CA . LYS A 1 96 ? -31.534 -3.720 47.229 1.00 58.94 96 LYS A CA 1
ATOM 751 C C . LYS A 1 96 ? -32.504 -3.493 48.407 1.00 58.94 96 LYS A C 1
ATOM 753 O O . LYS A 1 96 ? -32.032 -3.180 49.501 1.00 58.94 96 LYS A O 1
ATOM 758 N N . PRO A 1 97 ? -33.825 -3.692 48.223 1.00 58.25 97 PRO A N 1
ATOM 759 C CA . PRO A 1 97 ? -34.790 -3.595 49.313 1.00 58.25 97 PRO A CA 1
ATOM 760 C C . PRO A 1 97 ? -34.475 -4.604 50.422 1.00 58.25 97 PRO A C 1
ATOM 762 O O . PRO A 1 97 ? -34.049 -5.731 50.147 1.00 58.25 97 PRO A O 1
ATOM 765 N N . GLY A 1 98 ? -34.696 -4.210 51.679 1.00 57.47 98 GLY A N 1
ATOM 766 C CA . GLY A 1 98 ? -34.591 -5.111 52.827 1.00 57.47 98 GLY A CA 1
ATOM 767 C C . GLY A 1 98 ? -35.598 -6.271 52.743 1.00 57.47 98 GLY A C 1
ATOM 768 O O . GLY A 1 98 ? -36.576 -6.190 51.996 1.00 57.47 98 GLY A O 1
ATOM 769 N N . PRO A 1 99 ? -35.385 -7.366 53.497 1.00 44.69 99 PRO A N 1
ATOM 770 C CA . PRO A 1 99 ? -36.246 -8.544 53.433 1.00 44.69 99 PRO A CA 1
ATOM 771 C C . PRO A 1 99 ? -37.682 -8.181 53.853 1.00 44.69 99 PRO A C 1
ATOM 773 O O . PRO A 1 99 ? -37.958 -8.035 55.040 1.00 44.69 99 PRO A O 1
ATOM 776 N N . GLY A 1 100 ? -38.585 -8.014 52.877 1.00 55.25 100 GLY A N 1
ATOM 777 C CA . GLY A 1 100 ? -40.010 -7.736 53.110 1.00 55.25 100 GLY A CA 1
ATOM 778 C C . GLY A 1 100 ? -40.703 -6.792 52.117 1.00 55.25 100 GLY A C 1
ATOM 779 O O . GLY A 1 100 ? -41.931 -6.779 52.085 1.00 55.25 100 GLY A O 1
ATOM 780 N N . GLU A 1 101 ? -39.976 -6.032 51.292 1.00 54.53 101 GLU A N 1
ATOM 781 C CA . GLU A 1 101 ? -40.593 -5.147 50.286 1.00 54.53 101 GLU A CA 1
ATOM 782 C C . GLU A 1 101 ? -40.833 -5.861 48.939 1.00 54.53 101 GLU A C 1
ATOM 784 O O . GLU A 1 101 ? -40.015 -6.693 48.530 1.00 54.53 101 GLU A O 1
ATOM 789 N N . PRO A 1 102 ? -41.944 -5.565 48.226 1.00 50.59 102 PRO A N 1
ATOM 790 C CA . PRO A 1 102 ? -42.217 -6.151 46.919 1.00 50.59 102 PRO A CA 1
ATOM 791 C C . PRO A 1 102 ? -41.111 -5.762 45.935 1.00 50.59 102 PRO A C 1
ATOM 793 O O . PRO A 1 102 ? -40.912 -4.592 45.614 1.00 50.59 102 PRO A O 1
ATOM 796 N N . SER A 1 103 ? -40.378 -6.776 45.482 1.00 54.38 103 SER A N 1
ATOM 797 C CA . SER A 1 103 ? -39.260 -6.624 44.558 1.00 54.38 103 SER A CA 1
ATOM 798 C C . SER A 1 103 ? -39.769 -6.065 43.220 1.00 54.38 103 SER A C 1
ATOM 800 O O . SER A 1 103 ? -40.684 -6.661 42.641 1.00 54.38 103 SER A O 1
ATOM 802 N N . PRO A 1 104 ? -39.227 -4.944 42.708 1.00 50.09 104 PRO A N 1
ATOM 803 C CA . PRO A 1 104 ? -39.528 -4.522 41.349 1.00 50.09 104 PRO A CA 1
ATOM 804 C C . PRO A 1 104 ? -39.026 -5.608 40.395 1.00 50.09 104 PRO A C 1
ATOM 806 O O . PRO A 1 104 ? -37.888 -6.063 40.508 1.00 50.09 104 PRO A O 1
ATOM 809 N N . SER A 1 105 ? -39.902 -6.055 39.491 1.00 47.00 105 SER A N 1
ATOM 810 C CA . SER A 1 105 ? -39.598 -7.086 38.499 1.00 47.00 105 SER A CA 1
ATOM 811 C C . SER A 1 105 ? -38.239 -6.825 37.845 1.00 47.00 105 SER A C 1
ATOM 813 O O . SER A 1 105 ? -37.990 -5.688 37.429 1.00 47.00 105 SER A O 1
ATOM 815 N N . PRO A 1 106 ? -37.373 -7.844 37.701 1.00 46.00 106 PRO A N 1
ATOM 816 C CA . PRO A 1 106 ? -36.137 -7.700 36.959 1.00 46.00 106 PRO A CA 1
ATOM 817 C C . PRO A 1 106 ? -36.511 -7.556 35.484 1.00 46.00 106 PRO A C 1
ATOM 819 O O . PRO A 1 106 ? -36.557 -8.527 34.736 1.00 46.00 106 PRO A O 1
ATOM 822 N N . SER A 1 107 ? -36.787 -6.331 35.041 1.00 43.59 107 SER A N 1
ATOM 823 C CA . SER A 1 107 ? -36.761 -5.976 33.624 1.00 43.59 107 SER A CA 1
ATOM 824 C C . SER A 1 107 ? -35.297 -5.863 33.190 1.00 43.59 107 SER A C 1
ATOM 826 O O . SER A 1 107 ? -34.846 -4.829 32.710 1.00 43.59 107 SER A O 1
ATOM 828 N N . GLY A 1 108 ? -34.529 -6.921 33.444 1.00 43.62 108 GLY A N 1
ATOM 829 C CA . GLY A 1 108 ? -33.188 -7.099 32.933 1.00 43.62 108 GLY A CA 1
ATOM 830 C C . GLY A 1 108 ? -33.322 -7.624 31.520 1.00 43.62 108 GLY A C 1
ATOM 831 O O . GLY A 1 108 ? -33.306 -8.828 31.291 1.00 43.62 108 GLY A O 1
ATOM 832 N N . THR A 1 109 ? -33.463 -6.731 30.549 1.00 48.72 109 THR A N 1
ATOM 833 C CA . THR A 1 109 ? -32.828 -7.036 29.275 1.00 48.72 109 THR A CA 1
ATOM 834 C C . THR A 1 109 ? -31.338 -7.102 29.581 1.00 48.72 109 THR A C 1
ATOM 836 O O . THR A 1 109 ? -30.713 -6.059 29.769 1.00 48.72 109 THR A O 1
ATOM 839 N N . ASP A 1 110 ? -30.800 -8.322 29.684 1.00 56.84 110 ASP A N 1
ATOM 840 C CA . ASP A 1 110 ? -29.370 -8.658 29.623 1.00 56.84 110 ASP A CA 1
ATOM 841 C C . ASP A 1 110 ? -28.816 -8.236 28.249 1.00 56.84 110 ASP A C 1
ATOM 843 O O . ASP A 1 110 ? -28.356 -9.037 27.437 1.00 56.84 110 ASP A O 1
ATOM 847 N N . HIS A 1 111 ? -28.951 -6.956 27.920 1.00 65.12 111 HIS A N 1
ATOM 848 C CA . HIS A 1 111 ? -28.417 -6.394 26.706 1.00 65.12 111 HIS A CA 1
ATOM 849 C C . HIS A 1 111 ? -26.947 -6.131 26.986 1.00 65.12 111 HIS A C 1
ATOM 851 O O . HIS A 1 111 ? -26.604 -5.176 27.681 1.00 65.12 111 HIS A O 1
ATOM 857 N N . ASP A 1 112 ? -26.081 -7.013 26.490 1.00 77.62 112 ASP A N 1
ATOM 858 C CA . ASP A 1 112 ? -24.640 -6.817 26.570 1.00 77.62 112 ASP A CA 1
ATOM 859 C C . ASP A 1 112 ? -24.302 -5.443 25.948 1.00 77.62 112 ASP A C 1
ATOM 861 O O . ASP A 1 112 ? -24.486 -5.266 24.733 1.00 77.62 112 ASP A O 1
ATOM 865 N N . PRO A 1 113 ? -23.839 -4.463 26.756 1.00 79.00 113 PRO A N 1
ATOM 866 C CA . PRO A 1 113 ? -23.609 -3.086 26.316 1.00 79.00 113 PRO A CA 1
ATOM 867 C C . PRO A 1 113 ? -22.485 -2.992 25.277 1.00 79.00 113 PRO A C 1
ATOM 869 O O . PRO A 1 113 ? -22.332 -1.971 24.610 1.00 79.00 113 PRO A O 1
ATOM 872 N N . LEU A 1 114 ? -21.707 -4.064 25.104 1.00 88.56 114 LEU A N 1
ATOM 873 C CA . LEU A 1 114 ? -20.617 -4.145 24.143 1.00 88.56 114 LEU A CA 1
ATOM 874 C C . LEU A 1 114 ? -21.048 -4.684 22.776 1.00 88.56 114 LEU A C 1
ATOM 876 O O . LEU A 1 114 ? -20.260 -4.628 21.830 1.00 88.56 114 LEU A O 1
ATOM 880 N N . THR A 1 115 ? -22.275 -5.194 22.634 1.00 90.56 115 THR A N 1
ATOM 881 C CA . THR A 1 115 ? -22.752 -5.825 21.388 1.00 90.56 115 THR A CA 1
ATOM 882 C C . THR A 1 115 ? -22.639 -4.889 20.189 1.00 90.56 115 THR A C 1
ATOM 884 O O . THR A 1 115 ? -22.069 -5.267 19.165 1.00 90.56 115 THR A O 1
ATOM 887 N N . GLU A 1 116 ? -23.103 -3.647 20.325 1.00 90.06 116 GLU A N 1
ATOM 888 C CA . GLU A 1 116 ? -23.045 -2.659 19.244 1.00 90.06 116 GLU A CA 1
ATOM 889 C C . GLU A 1 116 ? -21.605 -2.304 18.860 1.00 90.06 116 GLU A C 1
ATOM 891 O O . GLU A 1 116 ? -21.289 -2.184 17.677 1.00 90.06 116 GLU A O 1
ATOM 896 N N . TYR A 1 117 ? -20.701 -2.204 19.836 1.00 92.69 117 TYR A N 1
ATOM 897 C CA . TYR A 1 117 ? -19.291 -1.914 19.578 1.00 92.69 117 TYR A CA 1
ATOM 898 C C . TYR A 1 117 ? -18.575 -3.078 18.889 1.00 92.69 117 TYR A C 1
ATOM 900 O O . TYR A 1 117 ? -17.750 -2.851 18.005 1.00 92.69 117 TYR A O 1
ATOM 908 N N . ARG A 1 118 ? -18.923 -4.330 19.221 1.00 92.69 118 ARG A N 1
ATOM 909 C CA . ARG A 1 118 ? -18.413 -5.505 18.493 1.00 92.69 118 ARG A CA 1
ATOM 910 C C . ARG A 1 118 ? -18.902 -5.521 17.046 1.00 92.69 118 ARG A C 1
ATOM 912 O O . ARG A 1 118 ? -18.113 -5.811 16.152 1.00 92.69 118 ARG A O 1
ATOM 919 N N . LEU A 1 119 ? -20.164 -5.161 16.799 1.00 94.25 119 LEU A N 1
ATOM 920 C CA . LEU A 1 119 ? -20.697 -5.021 15.439 1.00 94.25 119 LEU A CA 1
ATOM 921 C C . LEU A 1 119 ? -19.975 -3.916 14.655 1.00 94.25 119 LEU A C 1
ATOM 923 O O . LEU A 1 119 ? -19.592 -4.137 13.507 1.00 94.25 119 LEU A O 1
ATOM 927 N N . GLN A 1 120 ? -19.726 -2.761 15.279 1.00 94.31 120 GLN A N 1
ATOM 928 C CA . GLN A 1 120 ? -18.956 -1.673 14.666 1.00 94.31 120 GLN A CA 1
ATOM 929 C C . GLN A 1 120 ? -17.521 -2.104 14.329 1.00 94.31 120 GLN A C 1
ATOM 931 O O . GLN A 1 120 ? -17.053 -1.848 13.222 1.00 94.31 120 GLN A O 1
ATOM 936 N N . LEU A 1 121 ? -16.838 -2.810 15.235 1.00 95.31 121 LEU A N 1
ATOM 937 C CA . LEU A 1 121 ? -15.479 -3.302 14.991 1.00 95.31 121 LEU A CA 1
ATOM 938 C C . LEU A 1 121 ? -15.432 -4.353 13.872 1.00 95.31 121 LEU A C 1
ATOM 940 O O . LEU A 1 121 ? -14.529 -4.323 13.035 1.00 95.31 121 LEU A O 1
ATOM 944 N N . ASN A 1 122 ? -16.417 -5.253 13.823 1.00 94.81 122 ASN A N 1
ATOM 945 C CA . ASN A 1 122 ? -16.545 -6.231 12.741 1.00 94.81 122 ASN A CA 1
ATOM 946 C C . ASN A 1 122 ? -16.751 -5.546 11.390 1.00 94.81 122 ASN A C 1
ATOM 948 O O . ASN A 1 122 ? -16.123 -5.934 10.409 1.00 94.81 122 ASN A O 1
ATOM 952 N N . ARG A 1 123 ? -17.575 -4.495 11.341 1.00 96.00 123 ARG A N 1
ATOM 953 C CA . ARG A 1 123 ? -17.767 -3.701 10.126 1.00 96.00 123 ARG A CA 1
ATOM 954 C C . ARG A 1 123 ? -16.468 -3.038 9.665 1.00 96.00 123 ARG A C 1
ATOM 956 O O . ARG A 1 123 ? -16.113 -3.184 8.504 1.00 96.00 123 ARG A O 1
ATOM 963 N N . ILE A 1 124 ? -15.740 -2.383 10.573 1.00 95.56 124 ILE A N 1
ATOM 964 C CA . ILE A 1 124 ? -14.433 -1.770 10.266 1.00 95.56 124 ILE A CA 1
ATOM 965 C C . ILE A 1 124 ? -13.452 -2.825 9.738 1.00 95.56 124 ILE A C 1
ATOM 967 O O . ILE A 1 124 ? -12.703 -2.565 8.803 1.00 95.56 124 ILE A O 1
ATOM 971 N N . THR A 1 125 ? -13.471 -4.026 10.317 1.00 95.00 125 THR A N 1
ATOM 972 C CA . THR A 1 125 ? -12.614 -5.143 9.897 1.00 95.00 125 THR A CA 1
ATOM 973 C C . THR A 1 125 ? -12.985 -5.642 8.498 1.00 95.00 125 THR A C 1
ATOM 975 O O . THR A 1 125 ? -12.092 -5.823 7.677 1.00 95.00 125 THR A O 1
ATOM 978 N N . SER A 1 126 ? -14.279 -5.802 8.201 1.00 96.31 126 SER A N 1
ATOM 979 C CA . SER A 1 126 ? -14.760 -6.180 6.863 1.00 96.31 126 SER A CA 1
ATOM 980 C C . SER A 1 126 ? -14.366 -5.140 5.819 1.00 96.31 126 SER A C 1
ATOM 982 O O . SER A 1 126 ? -13.767 -5.484 4.807 1.00 96.31 126 SER A O 1
ATOM 984 N N . GLU A 1 127 ? -14.622 -3.857 6.096 1.00 95.75 127 GLU A N 1
ATOM 985 C CA . GLU A 1 127 ? -14.256 -2.759 5.196 1.00 95.75 127 GLU A CA 1
ATOM 986 C C . GLU A 1 127 ? -12.734 -2.721 4.973 1.00 95.75 127 GLU A C 1
ATOM 988 O O . GLU A 1 127 ? -12.277 -2.604 3.837 1.00 95.75 127 GLU A O 1
ATOM 993 N N . ARG A 1 128 ? -11.928 -2.909 6.026 1.00 96.81 128 ARG A N 1
ATOM 994 C CA . ARG A 1 128 ? -10.468 -3.039 5.910 1.00 96.81 128 ARG A CA 1
ATOM 995 C C . ARG A 1 128 ? -10.071 -4.189 4.987 1.00 96.81 128 ARG A C 1
ATOM 997 O O . ARG A 1 128 ? -9.216 -3.993 4.130 1.00 96.81 128 ARG A O 1
ATOM 1004 N N . ASP A 1 129 ? -10.649 -5.371 5.165 1.00 95.62 129 ASP A N 1
ATOM 1005 C CA . ASP A 1 129 ? -10.272 -6.569 4.404 1.00 95.62 129 ASP A CA 1
ATOM 1006 C C . ASP A 1 129 ? -10.698 -6.481 2.933 1.00 95.62 129 ASP A C 1
ATOM 1008 O O . ASP A 1 129 ? -9.954 -6.895 2.038 1.00 95.62 129 ASP A O 1
ATOM 1012 N N . GLU A 1 130 ? -11.847 -5.863 2.661 1.00 96.81 130 GLU A N 1
ATOM 1013 C CA . GLU A 1 130 ? -12.295 -5.533 1.306 1.00 96.81 130 GLU A CA 1
ATOM 1014 C C . GLU A 1 130 ? -11.318 -4.572 0.618 1.00 96.81 130 GLU A C 1
ATOM 1016 O O . GLU A 1 130 ? -10.889 -4.812 -0.514 1.00 96.81 130 GLU A O 1
ATOM 1021 N N . ARG A 1 131 ? -10.904 -3.503 1.310 1.00 96.88 131 ARG A N 1
ATOM 1022 C CA . ARG A 1 131 ? -9.935 -2.534 0.776 1.00 96.88 131 ARG A CA 1
ATOM 1023 C C . ARG A 1 131 ? -8.542 -3.138 0.611 1.00 96.88 131 ARG A C 1
ATOM 1025 O O . ARG A 1 131 ? -7.900 -2.888 -0.408 1.00 96.88 131 ARG A O 1
ATOM 1032 N N . ALA A 1 132 ? -8.101 -3.980 1.544 1.00 93.12 132 ALA A N 1
ATOM 1033 C CA . ALA A 1 132 ? -6.852 -4.727 1.422 1.00 93.12 132 ALA A CA 1
ATOM 1034 C C . ALA A 1 132 ? -6.867 -5.619 0.173 1.00 93.12 132 ALA A C 1
ATOM 1036 O O . ALA A 1 132 ? -5.917 -5.602 -0.608 1.00 93.12 132 ALA A O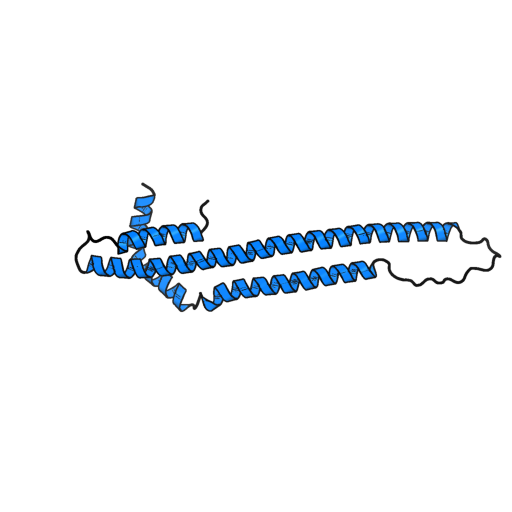 1
ATOM 1037 N N . SER A 1 133 ? -7.970 -6.338 -0.053 1.00 93.44 133 SER A N 1
ATOM 1038 C CA . SER A 1 133 ? -8.154 -7.187 -1.236 1.00 93.44 133 SER A CA 1
ATOM 1039 C C . SER A 1 133 ? -8.154 -6.372 -2.530 1.00 93.44 133 SER A C 1
ATOM 1041 O O . SER A 1 133 ? -7.540 -6.780 -3.511 1.00 93.44 133 SER A O 1
ATOM 1043 N N . HIS A 1 134 ? -8.776 -5.191 -2.529 1.00 95.06 134 HIS A N 1
ATOM 1044 C CA . HIS A 1 134 ? -8.779 -4.271 -3.671 1.00 95.06 134 HIS A CA 1
ATOM 1045 C C . HIS A 1 134 ? -7.373 -3.791 -4.051 1.00 95.06 134 HIS A C 1
ATOM 1047 O O . HIS A 1 134 ? -6.995 -3.850 -5.220 1.00 95.06 134 HIS A O 1
ATOM 1053 N N . TYR A 1 135 ? -6.574 -3.339 -3.081 1.00 92.81 135 TYR A N 1
ATOM 1054 C CA . TYR A 1 135 ? -5.198 -2.911 -3.357 1.00 92.81 135 TYR A CA 1
ATOM 1055 C C . TYR A 1 135 ? -4.279 -4.081 -3.707 1.00 92.81 135 TYR A C 1
ATOM 1057 O O . TYR A 1 135 ? -3.432 -3.932 -4.584 1.00 92.81 135 TYR A O 1
ATOM 1065 N N . ALA A 1 136 ? -4.467 -5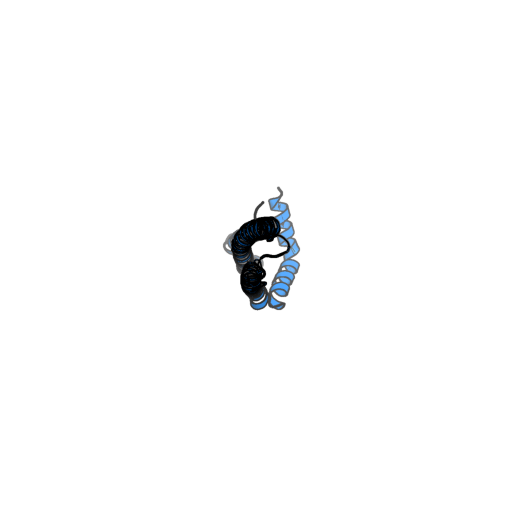.247 -3.082 1.00 91.88 136 ALA A N 1
ATOM 1066 C CA . ALA A 1 136 ? -3.755 -6.463 -3.459 1.00 91.88 136 ALA A CA 1
ATOM 1067 C C . ALA A 1 136 ? -4.061 -6.866 -4.908 1.00 91.88 136 ALA A C 1
ATOM 1069 O O . ALA A 1 136 ? -3.137 -7.216 -5.634 1.00 91.88 136 ALA A O 1
ATOM 1070 N N . GLY A 1 137 ? -5.324 -6.751 -5.335 1.00 90.81 137 GLY A N 1
ATOM 1071 C CA . GLY A 1 137 ? -5.744 -6.945 -6.722 1.00 90.81 137 GLY A CA 1
ATOM 1072 C C . GLY A 1 137 ? -5.017 -5.995 -7.666 1.00 90.81 137 GLY A C 1
ATOM 1073 O O . GLY A 1 137 ? -4.304 -6.453 -8.538 1.00 90.81 137 GLY A O 1
ATOM 1074 N N . LYS A 1 138 ? -5.063 -4.683 -7.413 1.00 90.62 138 LYS A N 1
ATOM 1075 C CA . LYS A 1 138 ? -4.361 -3.693 -8.252 1.00 90.62 138 LYS A CA 1
ATOM 1076 C C . LYS A 1 138 ? -2.856 -3.915 -8.356 1.00 90.62 138 LYS A C 1
ATOM 1078 O O . LYS A 1 138 ? -2.285 -3.750 -9.424 1.00 90.62 138 LYS A O 1
ATOM 1083 N N . ILE A 1 139 ? -2.204 -4.245 -7.241 1.00 86.06 139 ILE A N 1
ATOM 1084 C CA . ILE A 1 139 ? -0.768 -4.542 -7.235 1.00 86.06 139 ILE A CA 1
ATOM 1085 C C . ILE A 1 139 ? -0.502 -5.802 -8.054 1.00 86.06 139 ILE A C 1
ATOM 1087 O O . ILE A 1 139 ? 0.461 -5.835 -8.811 1.00 86.06 139 ILE A O 1
ATOM 1091 N N . ARG A 1 140 ? -1.352 -6.822 -7.910 1.00 84.19 140 ARG A N 1
ATOM 1092 C CA . ARG A 1 140 ? -1.248 -8.058 -8.672 1.00 84.19 140 ARG A CA 1
ATOM 1093 C C . ARG A 1 140 ? -1.512 -7.844 -10.154 1.00 84.19 140 ARG A C 1
ATOM 1095 O O . ARG A 1 140 ? -0.748 -8.384 -10.922 1.00 84.19 140 ARG A O 1
ATOM 1102 N N . ASP A 1 141 ? -2.500 -7.056 -10.548 1.00 84.88 141 ASP A N 1
ATOM 1103 C CA . ASP A 1 141 ? -2.776 -6.756 -11.956 1.00 84.88 141 ASP A CA 1
ATOM 1104 C C . ASP A 1 141 ? -1.586 -6.010 -12.581 1.00 84.88 141 ASP A C 1
ATOM 1106 O O . ASP A 1 141 ? -1.104 -6.383 -13.644 1.00 84.88 141 ASP A O 1
ATOM 1110 N N . GLU A 1 142 ? -1.016 -5.033 -11.865 1.00 80.06 142 GLU A N 1
ATOM 1111 C CA . GLU A 1 142 ? 0.197 -4.318 -12.294 1.00 80.06 142 GLU A CA 1
ATOM 1112 C C . GLU A 1 142 ? 1.430 -5.241 -12.399 1.00 80.06 142 GLU A C 1
ATOM 1114 O O . GLU A 1 142 ? 2.378 -4.950 -13.132 1.00 80.06 142 GLU A O 1
ATOM 1119 N N . LEU A 1 143 ? 1.443 -6.345 -11.646 1.00 70.00 143 LEU A N 1
ATOM 1120 C CA . LEU A 1 143 ? 2.456 -7.391 -11.744 1.00 70.00 143 LEU A CA 1
ATOM 1121 C C . LEU A 1 143 ? 2.115 -8.354 -12.897 1.00 70.00 143 LEU A C 1
ATOM 1123 O O . LEU A 1 143 ? 2.917 -8.479 -13.802 1.00 70.00 143 LEU A O 1
ATOM 1127 N N . ASP A 1 144 ? 0.947 -8.987 -12.926 1.00 69.31 144 ASP A N 1
ATOM 1128 C CA . ASP A 1 144 ? 0.566 -10.066 -13.848 1.00 69.31 144 ASP A CA 1
ATOM 1129 C C . ASP A 1 144 ? 0.375 -9.581 -15.305 1.00 69.31 144 ASP A C 1
ATOM 1131 O O . ASP A 1 144 ? 0.902 -10.218 -16.214 1.00 69.31 144 ASP A O 1
ATOM 1135 N N . ASP A 1 145 ? -0.285 -8.439 -15.564 1.00 62.16 145 ASP A N 1
ATOM 1136 C CA . ASP A 1 145 ? -0.494 -7.930 -16.946 1.00 62.16 145 ASP A CA 1
ATOM 1137 C C . ASP A 1 145 ? 0.808 -7.472 -17.612 1.00 62.16 145 ASP A C 1
ATOM 1139 O O . ASP A 1 145 ? 0.894 -7.250 -18.821 1.00 62.16 145 ASP A O 1
ATOM 1143 N N . ALA A 1 146 ? 1.831 -7.276 -16.799 1.00 50.44 146 ALA A N 1
ATOM 1144 C CA . ALA A 1 146 ? 2.984 -6.505 -17.175 1.00 50.44 146 ALA A CA 1
ATOM 1145 C C . ALA A 1 146 ? 4.264 -7.370 -17.059 1.00 50.44 146 ALA A C 1
ATOM 1147 O O . ALA A 1 146 ? 5.254 -7.124 -17.755 1.00 50.44 146 ALA A O 1
ATOM 1148 N N . ILE A 1 147 ? 4.273 -8.375 -16.182 1.00 50.12 147 ILE A N 1
ATOM 1149 C CA . ILE A 1 147 ? 5.285 -9.426 -15.993 1.00 50.12 147 ILE A CA 1
ATOM 1150 C C . ILE A 1 147 ? 4.742 -10.700 -16.649 1.00 50.12 147 ILE A C 1
ATOM 1152 O O . ILE A 1 147 ? 4.589 -11.735 -16.011 1.00 50.12 147 ILE A O 1
ATOM 1156 N N . GLU A 1 148 ? 4.449 -10.652 -17.945 1.00 54.09 148 GLU A N 1
ATOM 1157 C CA . GLU A 1 148 ? 4.481 -11.898 -18.707 1.00 54.09 148 GLU A CA 1
ATOM 1158 C C . GLU A 1 148 ? 5.920 -12.439 -18.570 1.00 54.09 148 GLU A C 1
ATOM 1160 O O . GLU A 1 148 ? 6.874 -11.668 -18.711 1.00 54.09 148 GLU A O 1
ATOM 1165 N N . ASP A 1 149 ? 6.115 -13.715 -18.214 1.00 54.91 149 ASP A N 1
ATOM 1166 C CA . ASP A 1 149 ? 7.453 -14.280 -17.933 1.00 54.91 149 ASP A CA 1
ATOM 1167 C C . ASP A 1 149 ? 8.456 -14.012 -19.081 1.00 54.91 149 ASP A C 1
ATOM 1169 O O . ASP A 1 149 ? 9.652 -13.817 -18.850 1.00 54.91 149 ASP A O 1
ATOM 1173 N N . SER A 1 150 ? 7.941 -13.884 -20.308 1.00 54.81 150 SER A N 1
ATOM 1174 C CA . SER A 1 150 ? 8.645 -13.459 -21.523 1.00 54.81 150 SER A CA 1
ATOM 1175 C C . SER A 1 150 ? 9.288 -12.068 -21.419 1.00 54.81 150 SER A C 1
ATOM 1177 O O . SER A 1 150 ? 10.423 -11.887 -21.847 1.00 54.81 150 SER A O 1
ATOM 1179 N N . PHE A 1 151 ? 8.616 -11.081 -20.820 1.00 57.62 151 PHE A N 1
ATOM 1180 C CA . PHE A 1 151 ? 9.102 -9.701 -20.716 1.00 57.62 151 PHE A CA 1
ATOM 1181 C C . PHE A 1 151 ? 10.344 -9.590 -19.824 1.00 57.62 151 PHE A C 1
ATOM 1183 O O . PHE A 1 151 ? 11.323 -8.924 -20.182 1.00 57.62 151 PHE A O 1
ATOM 1190 N N . TRP A 1 152 ? 10.327 -10.251 -18.661 1.00 61.19 152 TRP A N 1
ATOM 1191 C CA . TRP A 1 152 ? 11.487 -10.256 -17.768 1.00 61.19 152 TRP A CA 1
ATOM 1192 C C . TRP A 1 152 ? 12.617 -11.118 -18.296 1.00 61.19 152 TRP A C 1
ATOM 1194 O O . TRP A 1 152 ? 13.773 -10.749 -18.094 1.00 61.19 152 TRP A O 1
ATOM 1204 N N . ASP A 1 153 ? 12.321 -12.236 -18.954 1.00 63.78 153 ASP A N 1
ATOM 1205 C CA . ASP A 1 153 ? 13.353 -13.050 -19.593 1.00 63.78 153 ASP A CA 1
ATOM 1206 C C . ASP A 1 153 ? 13.998 -12.329 -20.781 1.00 63.78 153 ASP A C 1
ATOM 1208 O O . ASP A 1 153 ? 15.217 -12.389 -20.910 1.00 63.78 153 ASP A O 1
ATOM 1212 N N . ASP A 1 154 ? 13.257 -11.527 -21.548 1.00 63.12 154 ASP A N 1
ATOM 1213 C CA . ASP A 1 154 ? 13.821 -10.694 -22.617 1.00 63.12 154 ASP A CA 1
ATOM 1214 C C . ASP A 1 154 ? 14.673 -9.537 -22.074 1.00 63.12 154 ASP A C 1
ATOM 1216 O O . ASP A 1 154 ? 15.696 -9.177 -22.660 1.00 63.12 154 ASP A O 1
ATOM 1220 N N . ALA A 1 155 ? 14.271 -8.919 -20.957 1.00 59.12 155 ALA A N 1
ATOM 1221 C CA . ALA A 1 155 ? 15.072 -7.889 -20.293 1.00 59.12 155 ALA A CA 1
ATOM 1222 C C . ALA A 1 155 ? 16.337 -8.477 -19.646 1.00 59.12 155 ALA A C 1
ATOM 1224 O O . ALA A 1 155 ? 17.418 -7.902 -19.781 1.00 59.12 155 ALA A O 1
ATOM 1225 N N . LYS A 1 156 ? 16.220 -9.633 -18.976 1.00 64.38 156 LYS A N 1
ATOM 1226 C CA . LYS A 1 156 ? 17.353 -10.373 -18.401 1.00 64.38 156 LYS A CA 1
ATOM 1227 C C . LYS A 1 156 ? 18.298 -10.874 -19.488 1.00 64.38 156 LYS A C 1
ATOM 1229 O O . LYS A 1 156 ? 19.500 -10.712 -19.330 1.00 64.38 156 LYS A O 1
ATOM 1234 N N . GLY A 1 157 ? 17.772 -11.444 -20.569 1.00 65.81 157 GLY A N 1
ATOM 1235 C CA . GLY A 1 157 ? 18.545 -11.942 -21.705 1.00 65.81 157 GLY A CA 1
ATOM 1236 C C . GLY A 1 157 ? 19.363 -10.828 -22.341 1.00 65.81 157 GLY A C 1
ATOM 1237 O O . GLY A 1 157 ? 20.582 -10.921 -22.407 1.00 65.81 157 GLY A O 1
ATOM 1238 N N . TRP A 1 158 ? 18.722 -9.704 -22.657 1.00 63.62 158 TRP A N 1
ATOM 1239 C CA . TRP A 1 158 ? 19.417 -8.547 -23.211 1.00 63.62 158 TRP A CA 1
ATOM 1240 C C . TRP A 1 158 ? 20.442 -7.934 -22.239 1.00 63.62 158 TRP A C 1
ATOM 1242 O O . TRP A 1 158 ? 21.538 -7.564 -22.661 1.00 63.62 158 TRP A O 1
ATOM 1252 N N . LEU A 1 159 ? 20.121 -7.841 -20.938 1.00 62.06 159 LEU A N 1
ATOM 1253 C CA . LEU A 1 159 ? 21.060 -7.341 -19.926 1.00 62.06 159 LEU A CA 1
ATOM 1254 C C . LEU A 1 159 ? 22.258 -8.283 -19.777 1.00 62.06 159 LEU A C 1
ATOM 1256 O O . LEU A 1 159 ? 23.366 -7.810 -19.561 1.00 62.06 159 LEU A O 1
ATOM 1260 N N . HIS A 1 160 ? 22.048 -9.594 -19.900 1.00 66.81 160 HIS A N 1
ATOM 1261 C CA . HIS A 1 160 ? 23.118 -10.586 -19.933 1.00 66.81 160 HIS A CA 1
ATOM 1262 C C . HIS A 1 160 ? 23.990 -10.441 -21.182 1.00 66.81 160 HIS A C 1
ATOM 1264 O O . HIS A 1 160 ? 25.214 -10.456 -21.057 1.00 66.81 160 HIS A O 1
ATOM 1270 N N . ASP A 1 161 ? 23.380 -10.236 -22.348 1.00 64.62 161 ASP A N 1
ATOM 1271 C CA . ASP A 1 161 ? 24.085 -10.062 -23.622 1.00 64.62 161 ASP A CA 1
ATOM 1272 C C . ASP A 1 161 ? 24.883 -8.746 -23.672 1.00 64.62 161 ASP A C 1
ATOM 1274 O O . ASP A 1 161 ? 25.934 -8.674 -24.307 1.00 64.62 161 ASP A O 1
ATOM 1278 N N . ASN A 1 162 ? 24.433 -7.723 -22.938 1.00 52.06 162 ASN A N 1
ATOM 1279 C CA . ASN A 1 162 ? 25.064 -6.404 -22.846 1.00 52.06 162 ASN A CA 1
ATOM 1280 C C . ASN A 1 162 ? 25.752 -6.133 -21.493 1.00 52.06 162 ASN A C 1
ATOM 1282 O O . ASN A 1 162 ? 26.143 -4.997 -21.208 1.00 52.06 162 ASN A O 1
ATOM 1286 N N . ALA A 1 163 ? 25.933 -7.153 -20.647 1.00 58.69 163 ALA A N 1
ATOM 1287 C CA . ALA A 1 163 ? 26.433 -7.003 -19.276 1.00 58.69 163 ALA A CA 1
ATOM 1288 C C . ALA A 1 163 ? 27.815 -6.329 -19.209 1.00 58.69 163 ALA A C 1
ATOM 1290 O O . ALA A 1 163 ? 28.095 -5.576 -18.274 1.00 58.69 163 ALA A O 1
ATOM 1291 N N . ASP A 1 164 ? 28.661 -6.555 -20.215 1.00 54.81 164 ASP A N 1
ATOM 1292 C CA . ASP A 1 164 ? 29.985 -5.936 -20.315 1.00 54.81 164 ASP A CA 1
ATOM 1293 C C . ASP A 1 164 ? 29.905 -4.430 -20.629 1.00 54.81 164 ASP A C 1
ATOM 1295 O O . ASP A 1 164 ? 30.680 -3.642 -20.081 1.00 54.81 164 ASP A O 1
ATOM 1299 N N . LEU A 1 165 ? 28.922 -3.993 -21.425 1.00 51.50 165 LEU A N 1
ATOM 1300 C CA . LEU A 1 165 ? 28.660 -2.574 -21.688 1.00 51.50 165 LEU A CA 1
ATOM 1301 C C . LEU A 1 165 ? 28.175 -1.858 -20.414 1.00 51.50 165 LEU A C 1
ATOM 1303 O O . LEU A 1 165 ? 28.665 -0.777 -20.090 1.00 51.50 165 LEU A O 1
ATOM 1307 N N . PHE A 1 166 ? 27.272 -2.480 -19.645 1.00 53.69 166 PHE A N 1
ATOM 1308 C CA . PHE A 1 166 ? 26.783 -1.920 -18.376 1.00 53.69 166 PHE A CA 1
ATOM 1309 C C . PHE A 1 166 ? 27.828 -1.896 -17.274 1.00 53.69 166 PHE A C 1
ATOM 1311 O O . PHE A 1 166 ? 27.878 -0.919 -16.532 1.00 53.69 166 PHE A O 1
ATOM 1318 N N . LYS A 1 167 ? 28.676 -2.925 -17.174 1.00 56.69 167 LYS A N 1
ATOM 1319 C CA . LYS A 1 167 ? 29.838 -2.886 -16.278 1.00 56.69 167 LYS A CA 1
ATOM 1320 C C . LYS A 1 167 ? 30.738 -1.706 -16.606 1.00 56.69 167 LYS A C 1
ATOM 1322 O O . LYS A 1 167 ? 31.094 -0.955 -15.711 1.00 56.69 167 LYS A O 1
ATOM 1327 N N . THR A 1 168 ? 31.016 -1.493 -17.889 1.00 54.59 168 THR A N 1
ATOM 1328 C CA . THR A 1 168 ? 31.874 -0.390 -18.334 1.00 54.59 168 THR A CA 1
ATOM 1329 C C . THR A 1 168 ? 31.270 0.980 -18.001 1.00 54.59 168 THR A C 1
ATOM 1331 O O . THR A 1 168 ? 31.992 1.876 -17.577 1.00 54.59 168 THR A O 1
ATOM 1334 N N . ILE A 1 169 ? 29.950 1.153 -18.140 1.00 49.12 169 ILE A N 1
ATOM 1335 C CA . ILE A 1 169 ? 29.247 2.394 -17.759 1.00 49.12 169 ILE A CA 1
ATOM 1336 C C . ILE A 1 169 ? 29.173 2.557 -16.230 1.00 49.12 169 ILE A C 1
ATOM 1338 O O . ILE A 1 169 ? 29.327 3.670 -15.730 1.00 49.12 169 ILE A O 1
ATOM 1342 N N . GLY A 1 170 ? 28.956 1.466 -15.489 1.00 45.50 170 GLY A N 1
ATOM 1343 C CA . GLY A 1 170 ? 28.962 1.449 -14.025 1.00 45.50 170 GLY A CA 1
ATOM 1344 C C . GLY A 1 170 ? 30.314 1.880 -13.459 1.00 45.50 170 GLY A C 1
ATOM 1345 O O . GLY A 1 170 ? 30.356 2.811 -12.654 1.00 45.50 170 GLY A O 1
ATOM 1346 N N . ASP A 1 171 ? 31.400 1.304 -13.978 1.00 49.62 171 ASP A N 1
ATOM 1347 C CA . ASP A 1 171 ? 32.782 1.650 -13.625 1.00 49.62 171 ASP A CA 1
ATOM 1348 C C . ASP A 1 171 ? 33.117 3.119 -13.975 1.00 49.62 171 ASP A C 1
ATOM 1350 O O . ASP A 1 171 ? 33.827 3.793 -13.226 1.00 49.62 171 ASP A O 1
ATOM 1354 N N . LEU A 1 172 ? 32.561 3.658 -15.073 1.00 40.56 172 LEU A N 1
ATOM 1355 C CA . LEU A 1 172 ? 32.715 5.070 -15.466 1.00 40.56 172 LEU A CA 1
ATOM 1356 C C . LEU A 1 172 ? 31.919 6.055 -14.593 1.00 40.56 172 LEU A C 1
ATOM 1358 O O . LEU A 1 172 ? 32.228 7.241 -14.588 1.00 40.56 172 LEU A O 1
ATOM 1362 N N . SER A 1 173 ? 30.871 5.596 -13.903 1.00 37.00 173 SER A N 1
ATOM 1363 C CA . SER A 1 173 ? 30.040 6.440 -13.029 1.00 37.00 173 SER A CA 1
ATOM 1364 C C . SER A 1 173 ? 30.542 6.510 -11.582 1.00 37.00 173 SER A C 1
ATOM 1366 O O . SER A 1 173 ? 30.099 7.370 -10.820 1.00 37.00 173 SER A O 1
ATOM 1368 N N . GLU A 1 174 ? 31.462 5.613 -11.211 1.00 41.38 174 GLU A N 1
ATOM 1369 C CA . GLU A 1 174 ? 32.161 5.594 -9.918 1.00 41.38 174 GLU A CA 1
ATOM 1370 C C . GLU A 1 174 ? 33.541 6.291 -9.956 1.00 41.38 174 GLU A C 1
ATOM 1372 O O . GLU A 1 174 ? 34.232 6.323 -8.935 1.00 41.38 174 GLU A O 1
ATOM 1377 N N . THR A 1 175 ? 33.930 6.890 -11.092 1.00 37.91 175 THR A N 1
ATOM 1378 C CA . THR A 1 175 ? 35.122 7.755 -11.240 1.00 37.91 175 THR A CA 1
ATOM 1379 C C . THR A 1 175 ? 34.755 9.232 -11.339 1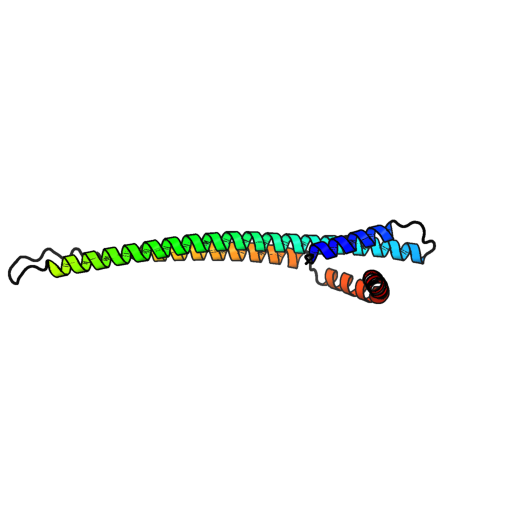.00 37.91 175 THR A C 1
ATOM 1381 O O . THR A 1 175 ? 35.529 10.050 -10.788 1.00 37.91 175 THR A O 1
#

Organism: NCBI:txid1283301

Secondary structure (DSSP, 8-state):
---HHHHHHHHHHHHHHHHT--S--SHHHHHHHHHHHHHHHHHHHHHHHHHHHHHHHHHHHHHHHHHHHHHHHHHHHHHHHHHHHHHHHHHHHHTPPPTTS-----------TTHHHHHHHHHHHHHHHHHHHHHHHHHHHHHHTT--HHHHHHHHHHHHHTHHHHHHHHHHH--

pLDDT: mean 74.93, std 16.76, range [35.16, 98.0]

Foldseek 3Di:
DQDQLRVLQVLLVVLCVLLPDPPDDDPVSVVSNVLSPVSSVLSNLVSVLVVQLVV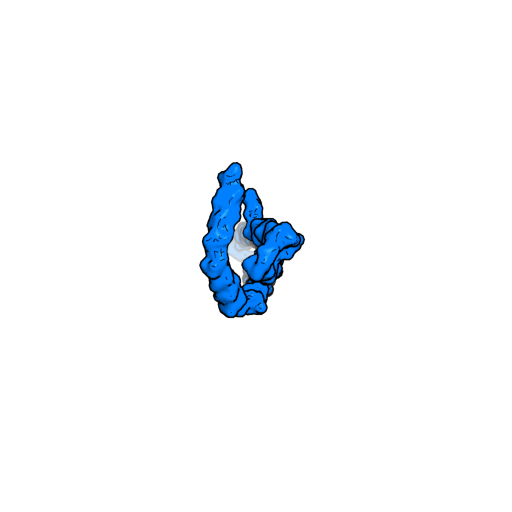LVVVLVVVVVVLVVQLVVLVVVLVVQVVVVVVVVVVVVVPDDDPPDDDDPPPDPVPPSCPVSVVSNVVSVVVSVVSVVVSVVSNVCSCPVRPPVVSVCVSVVSCVVCVVVVVVVVVVVVD